Protein AF-A0A962NLF2-F1 (afdb_monomer_lite)

Structure (mmCIF, N/CA/C/O backbone):
data_AF-A0A962NLF2-F1
#
_entry.id   AF-A0A962NLF2-F1
#
loop_
_atom_site.group_PDB
_atom_site.id
_atom_site.type_symbol
_atom_site.label_atom_id
_atom_site.label_alt_id
_atom_site.label_comp_id
_atom_site.label_asym_id
_atom_site.label_entity_id
_atom_site.label_seq_id
_atom_site.pdbx_PDB_ins_code
_atom_site.Cartn_x
_atom_site.Cartn_y
_atom_site.Cartn_z
_atom_site.occupancy
_atom_site.B_iso_or_equiv
_atom_site.auth_seq_id
_atom_site.auth_comp_id
_atom_site.auth_asym_id
_atom_site.auth_atom_id
_atom_site.pdbx_PDB_model_num
ATOM 1 N N . MET A 1 1 ? 12.244 9.296 -23.357 1.00 50.72 1 MET A N 1
ATOM 2 C CA . MET A 1 1 ? 11.454 8.554 -22.353 1.00 50.72 1 MET A CA 1
ATOM 3 C C . MET A 1 1 ? 11.252 7.154 -22.885 1.00 50.72 1 MET A C 1
ATOM 5 O O . MET A 1 1 ? 10.639 7.015 -23.939 1.00 50.72 1 MET A O 1
ATOM 9 N N . ASP A 1 2 ? 11.816 6.161 -22.207 1.00 66.25 2 ASP A N 1
ATOM 10 C CA . ASP A 1 2 ? 11.702 4.762 -22.604 1.00 66.25 2 ASP A CA 1
ATOM 11 C C . ASP A 1 2 ? 10.253 4.263 -22.486 1.00 66.25 2 ASP A C 1
ATOM 13 O O . ASP A 1 2 ? 9.488 4.708 -21.622 1.00 66.25 2 ASP A O 1
ATOM 17 N N . SER A 1 3 ? 9.849 3.339 -23.365 1.00 72.44 3 SER A N 1
ATOM 18 C CA . SER A 1 3 ? 8.467 2.823 -23.416 1.00 72.44 3 SER A CA 1
ATOM 19 C C . SER A 1 3 ? 8.034 2.208 -22.077 1.00 72.44 3 SER A C 1
ATOM 21 O O . SER A 1 3 ? 6.890 2.361 -21.643 1.00 72.44 3 SER A O 1
ATOM 23 N N . LYS A 1 4 ? 8.978 1.577 -21.369 1.00 69.06 4 LYS A N 1
ATOM 24 C CA . LYS A 1 4 ? 8.746 0.964 -20.057 1.00 69.06 4 LYS A CA 1
ATOM 25 C C . LYS A 1 4 ? 8.544 2.006 -18.949 1.00 69.06 4 LYS A C 1
ATOM 27 O O . LYS A 1 4 ? 7.627 1.871 -18.143 1.00 69.06 4 LYS A O 1
ATOM 32 N N . THR A 1 5 ? 9.317 3.093 -18.959 1.00 70.62 5 THR A N 1
ATOM 33 C CA . THR A 1 5 ? 9.195 4.197 -17.992 1.00 70.62 5 THR A CA 1
ATOM 34 C C . THR A 1 5 ? 7.848 4.914 -18.122 1.00 70.62 5 THR A C 1
ATOM 36 O O . THR A 1 5 ? 7.247 5.306 -17.121 1.00 70.62 5 THR A O 1
ATOM 39 N N . ARG A 1 6 ? 7.324 5.031 -19.351 1.00 76.69 6 ARG A N 1
ATOM 40 C CA . ARG A 1 6 ? 5.988 5.591 -19.612 1.00 76.69 6 ARG A CA 1
ATOM 41 C C . ARG A 1 6 ? 4.871 4.730 -19.019 1.00 76.69 6 ARG A C 1
ATOM 43 O O . ARG A 1 6 ? 3.990 5.270 -18.357 1.00 76.69 6 ARG A O 1
ATOM 50 N N . LYS A 1 7 ? 4.940 3.406 -19.203 1.00 76.88 7 LYS A N 1
ATOM 51 C CA . LYS A 1 7 ? 3.970 2.461 -18.620 1.00 76.88 7 LYS A CA 1
ATOM 52 C C . LYS A 1 7 ? 3.957 2.526 -17.094 1.00 76.88 7 LYS A C 1
ATOM 54 O O . LYS A 1 7 ? 2.890 2.509 -16.492 1.00 76.88 7 LYS A O 1
ATOM 59 N N . LEU A 1 8 ? 5.127 2.667 -16.471 1.00 78.38 8 LEU A N 1
ATOM 60 C CA . LEU A 1 8 ? 5.245 2.809 -15.018 1.00 78.38 8 LEU A CA 1
ATOM 61 C C . LEU A 1 8 ? 4.597 4.108 -14.507 1.00 78.38 8 LEU A C 1
ATOM 63 O O . LEU A 1 8 ? 3.914 4.112 -13.483 1.00 78.38 8 LEU A O 1
ATOM 67 N N . ALA A 1 9 ? 4.781 5.214 -15.232 1.00 78.81 9 ALA A N 1
ATOM 68 C CA . ALA A 1 9 ? 4.158 6.494 -14.900 1.00 78.81 9 ALA A CA 1
ATOM 69 C C . ALA A 1 9 ? 2.624 6.450 -15.027 1.00 78.81 9 ALA A C 1
ATOM 71 O O . ALA A 1 9 ? 1.919 7.009 -14.188 1.00 78.81 9 ALA A O 1
ATOM 72 N N . GLU A 1 10 ? 2.107 5.758 -16.041 1.00 84.94 10 GLU A N 1
ATOM 73 C CA . GLU A 1 10 ? 0.670 5.554 -16.240 1.00 84.94 10 GLU A CA 1
ATOM 74 C C . GLU A 1 10 ? 0.067 4.650 -15.155 1.00 84.94 10 GLU A C 1
ATOM 76 O O . GLU A 1 10 ? -0.963 4.982 -14.565 1.00 84.94 10 GLU A O 1
ATOM 81 N N . LEU A 1 11 ? 0.757 3.558 -14.811 1.00 86.06 11 LEU A N 1
ATOM 82 C CA . LEU A 1 11 ? 0.365 2.668 -13.719 1.00 86.06 11 LEU A CA 1
ATOM 83 C C . LEU A 1 11 ? 0.293 3.424 -12.386 1.00 86.06 11 LEU A C 1
ATOM 85 O O . LEU A 1 11 ? -0.680 3.290 -11.648 1.00 86.06 11 LEU A O 1
ATOM 89 N N . LYS A 1 12 ? 1.265 4.304 -12.125 1.00 80.56 12 LYS A N 1
ATOM 90 C CA . LYS A 1 12 ? 1.256 5.188 -10.955 1.00 80.56 12 LYS A CA 1
ATOM 91 C C . LYS A 1 12 ? 0.021 6.093 -10.918 1.00 80.56 12 LYS A C 1
ATOM 93 O O . LYS A 1 12 ? -0.562 6.269 -9.850 1.00 80.56 12 LYS A O 1
ATOM 98 N N . GLY A 1 13 ? -0.373 6.672 -12.054 1.00 86.56 13 GLY A N 1
ATOM 99 C CA . GLY A 1 13 ? -1.591 7.483 -12.146 1.00 86.56 13 GLY A CA 1
ATOM 100 C C . GLY A 1 13 ? -2.831 6.689 -11.736 1.00 86.56 13 GLY A C 1
ATOM 101 O O . GLY A 1 13 ? -3.607 7.141 -10.897 1.00 86.56 13 GLY A O 1
ATOM 102 N N . ARG A 1 14 ? -2.945 5.455 -12.236 1.00 89.50 14 ARG A N 1
ATOM 103 C CA . ARG A 1 14 ? -4.051 4.540 -11.916 1.00 89.50 14 ARG A CA 1
ATOM 104 C C . ARG A 1 14 ? -4.060 4.099 -10.450 1.00 89.50 14 ARG A C 1
ATOM 106 O O . ARG A 1 14 ? -5.130 3.984 -9.862 1.00 89.50 14 ARG A O 1
ATOM 113 N N . MET A 1 15 ? -2.891 3.875 -9.845 1.00 86.00 15 MET A N 1
ATOM 114 C CA . MET A 1 15 ? -2.783 3.547 -8.415 1.00 86.00 15 MET A CA 1
ATOM 115 C C . MET A 1 15 ? -3.211 4.716 -7.529 1.00 86.00 15 MET A C 1
ATOM 117 O O . MET A 1 15 ? -3.928 4.514 -6.553 1.00 86.00 15 MET A O 1
ATOM 121 N N . LEU A 1 16 ? -2.809 5.943 -7.877 1.00 85.75 16 LEU A N 1
ATOM 122 C CA . LEU A 1 16 ? -3.240 7.143 -7.158 1.00 85.75 16 LEU A CA 1
ATOM 123 C C . LEU A 1 16 ? -4.753 7.341 -7.253 1.00 85.75 16 LEU A C 1
ATOM 125 O O . LEU A 1 16 ? -5.385 7.658 -6.252 1.00 85.75 16 LEU A O 1
ATOM 129 N N . GLU A 1 17 ? -5.335 7.119 -8.427 1.00 88.50 17 GLU A N 1
ATOM 130 C CA . GLU A 1 17 ? -6.782 7.193 -8.619 1.00 88.50 17 GLU A CA 1
ATOM 131 C C . GLU A 1 17 ? -7.523 6.135 -7.787 1.00 88.50 17 GLU A C 1
ATOM 133 O O . GLU A 1 17 ? -8.448 6.479 -7.053 1.00 88.50 17 GLU A O 1
ATOM 138 N N . ALA A 1 18 ? -7.065 4.876 -7.811 1.00 88.38 18 ALA A N 1
ATOM 139 C CA . ALA A 1 18 ? -7.634 3.802 -6.993 1.00 88.38 18 ALA A CA 1
ATOM 140 C C . ALA A 1 18 ? -7.528 4.100 -5.486 1.00 88.38 18 ALA A C 1
ATOM 142 O O . ALA A 1 18 ? -8.469 3.846 -4.736 1.00 88.38 18 ALA A O 1
ATOM 143 N N . PHE A 1 19 ? -6.413 4.689 -5.042 1.00 79.75 19 PHE A N 1
ATOM 144 C CA . PHE A 1 19 ? -6.232 5.121 -3.657 1.00 79.75 19 PHE A CA 1
ATOM 145 C C . PHE A 1 19 ? -7.211 6.240 -3.266 1.00 79.75 19 PHE A C 1
ATOM 147 O O . PHE A 1 19 ? -7.864 6.148 -2.229 1.00 79.75 19 PHE A O 1
ATOM 154 N N . GLN A 1 20 ? -7.364 7.269 -4.106 1.00 85.56 20 GLN A N 1
ATOM 155 C CA . GLN A 1 20 ? -8.303 8.373 -3.856 1.00 85.56 20 GLN A CA 1
ATOM 156 C C . GLN A 1 20 ? -9.761 7.900 -3.812 1.00 85.56 20 GLN A C 1
ATOM 158 O O . GLN A 1 20 ? -10.551 8.411 -3.021 1.00 85.56 20 GLN A O 1
ATOM 163 N N . GLN A 1 21 ? -10.109 6.902 -4.626 1.00 91.19 21 GLN A N 1
ATOM 164 C CA . GLN A 1 21 ? -11.448 6.310 -4.663 1.00 91.19 21 GLN A CA 1
ATOM 165 C C . GLN A 1 21 ? -11.666 5.201 -3.618 1.00 91.19 21 GLN A C 1
ATOM 167 O O . GLN A 1 21 ? -12.751 4.629 -3.562 1.00 91.19 21 GLN A O 1
ATOM 172 N N . GLN A 1 22 ? -10.671 4.910 -2.769 1.00 87.75 22 GLN A N 1
ATOM 173 C CA . GLN A 1 22 ? -10.718 3.840 -1.760 1.00 87.75 22 GLN A CA 1
ATOM 174 C C . GLN A 1 22 ? -11.000 2.448 -2.362 1.00 87.75 22 GLN A C 1
ATOM 176 O O . GLN A 1 22 ? -11.548 1.561 -1.706 1.00 87.75 22 GLN A O 1
ATOM 181 N N . GLU A 1 23 ? -10.602 2.229 -3.617 1.00 89.88 23 GLU A N 1
ATOM 182 C CA . GLU A 1 23 ? -10.766 0.962 -4.328 1.00 89.88 23 GLU A CA 1
ATOM 183 C C . GLU A 1 23 ? -9.636 -0.011 -3.948 1.00 89.88 23 GLU A C 1
ATOM 185 O O . GLU A 1 23 ? -8.753 -0.325 -4.747 1.00 89.88 23 GLU A O 1
ATOM 190 N N . TRP A 1 24 ? -9.642 -0.492 -2.701 1.00 85.19 24 TRP A N 1
ATOM 191 C CA . TRP A 1 24 ? -8.540 -1.274 -2.117 1.00 85.19 24 TRP A CA 1
ATOM 192 C C . TRP A 1 24 ? -8.174 -2.536 -2.906 1.00 85.19 24 TRP A C 1
ATOM 194 O O . TRP A 1 24 ? -6.998 -2.868 -3.031 1.00 85.19 24 TRP A O 1
ATOM 204 N N . GLN A 1 25 ? -9.169 -3.225 -3.466 1.00 87.44 25 GLN A N 1
ATOM 205 C CA . GLN A 1 25 ? -8.947 -4.434 -4.261 1.00 87.44 25 GLN A CA 1
ATOM 206 C C . GLN A 1 25 ? -8.227 -4.120 -5.578 1.00 87.44 25 GLN A C 1
ATOM 208 O O . GLN A 1 25 ? -7.233 -4.754 -5.918 1.00 87.44 25 GLN A O 1
ATOM 213 N N . LYS A 1 26 ? 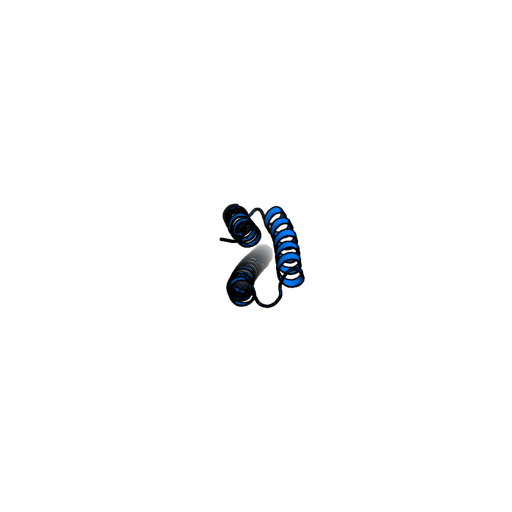-8.670 -3.066 -6.266 1.00 87.44 26 LYS A N 1
ATOM 214 C CA . LYS A 1 26 ? -8.037 -2.575 -7.491 1.00 87.44 26 LYS A CA 1
ATOM 215 C C . LYS A 1 26 ? -6.628 -2.057 -7.221 1.00 87.44 26 LYS A C 1
ATOM 217 O O . LYS A 1 26 ? -5.735 -2.257 -8.036 1.00 87.44 26 LYS A O 1
ATOM 222 N N . LEU A 1 27 ? -6.407 -1.416 -6.072 1.00 84.00 27 LEU A N 1
ATOM 223 C CA . LEU A 1 27 ? -5.077 -0.979 -5.656 1.00 84.00 27 LEU A CA 1
ATOM 224 C C . LEU A 1 27 ? -4.123 -2.171 -5.463 1.00 84.00 27 LEU A C 1
ATOM 226 O O . LEU A 1 27 ? -2.980 -2.092 -5.904 1.00 84.00 27 LEU A O 1
ATOM 230 N N . ALA A 1 28 ? -4.594 -3.273 -4.870 1.00 82.88 28 ALA A N 1
ATOM 231 C CA . ALA A 1 28 ? -3.805 -4.496 -4.705 1.00 82.88 28 ALA A CA 1
ATOM 232 C C . ALA A 1 28 ? -3.473 -5.172 -6.049 1.00 82.88 28 ALA A C 1
ATOM 234 O O . ALA A 1 28 ? -2.342 -5.597 -6.267 1.00 82.88 28 ALA A O 1
ATOM 235 N N . GLU A 1 29 ? -4.425 -5.217 -6.984 1.00 88.88 29 GLU A N 1
ATOM 236 C CA . GLU A 1 29 ? -4.176 -5.725 -8.342 1.00 88.88 29 GLU A CA 1
ATOM 237 C C . GLU A 1 29 ? -3.146 -4.866 -9.093 1.00 88.88 29 GLU A C 1
ATOM 239 O O . GLU A 1 29 ? -2.245 -5.386 -9.753 1.00 88.88 29 GLU A O 1
ATOM 244 N N . LEU A 1 30 ? -3.246 -3.539 -8.969 1.00 88.56 30 LEU A N 1
ATOM 245 C CA . LEU A 1 30 ? -2.298 -2.610 -9.583 1.00 88.56 30 LEU A CA 1
ATOM 246 C C . LEU A 1 30 ? -0.896 -2.691 -8.954 1.00 88.56 30 LEU A C 1
ATOM 248 O O . LEU A 1 30 ? 0.084 -2.494 -9.671 1.00 88.56 30 LEU A O 1
ATOM 252 N N . ASP A 1 31 ? -0.787 -2.998 -7.658 1.00 84.88 31 ASP A N 1
ATOM 253 C CA . ASP A 1 31 ? 0.493 -3.271 -6.989 1.00 84.88 31 ASP A CA 1
ATOM 254 C C . ASP A 1 31 ? 1.193 -4.502 -7.580 1.00 84.88 31 ASP A C 1
ATOM 256 O O . ASP A 1 31 ? 2.371 -4.430 -7.929 1.00 84.88 31 ASP A O 1
ATOM 260 N N . GLU A 1 32 ? 0.470 -5.608 -7.766 1.00 86.75 32 GLU A N 1
ATOM 261 C CA . GLU A 1 32 ? 1.043 -6.832 -8.339 1.00 86.75 32 GLU A CA 1
ATOM 262 C C . GLU A 1 32 ? 1.592 -6.583 -9.755 1.00 86.75 32 GLU A C 1
ATOM 264 O O . GLU A 1 32 ? 2.720 -6.958 -10.084 1.00 86.75 32 GLU A O 1
ATOM 269 N N . ILE A 1 33 ? 0.831 -5.847 -10.572 1.00 86.38 33 ILE A N 1
ATOM 270 C CA . ILE A 1 33 ? 1.251 -5.431 -11.917 1.00 86.38 33 ILE A CA 1
ATOM 271 C C . ILE A 1 33 ? 2.490 -4.525 -11.852 1.00 86.38 33 ILE A C 1
ATOM 273 O O . ILE A 1 33 ? 3.372 -4.614 -12.708 1.00 86.38 33 ILE A O 1
ATOM 277 N N . CYS A 1 34 ? 2.580 -3.657 -10.841 1.00 83.75 34 CYS A N 1
ATOM 278 C CA . CYS A 1 34 ? 3.718 -2.762 -10.647 1.00 83.75 34 CYS A CA 1
ATOM 279 C C . CYS A 1 34 ? 4.993 -3.543 -10.332 1.00 83.75 34 CYS A C 1
ATOM 281 O O . CYS A 1 34 ? 6.029 -3.299 -10.955 1.00 83.75 34 CYS A O 1
ATOM 283 N N . ARG A 1 35 ? 4.908 -4.511 -9.412 1.00 82.62 35 ARG A N 1
ATOM 284 C CA . ARG A 1 35 ? 6.035 -5.376 -9.043 1.00 82.62 35 ARG A CA 1
ATOM 285 C C . ARG A 1 35 ? 6.557 -6.156 -10.247 1.00 82.62 35 ARG A C 1
ATOM 287 O O . ARG A 1 35 ? 7.744 -6.055 -10.548 1.00 82.62 35 ARG A O 1
ATOM 294 N N . SER A 1 36 ? 5.670 -6.801 -11.003 1.00 83.75 36 SER A N 1
ATOM 295 C CA . SER A 1 36 ? 6.050 -7.526 -12.223 1.00 83.75 36 SER A CA 1
ATOM 296 C C . SER A 1 36 ? 6.684 -6.609 -13.280 1.00 83.75 36 SER A C 1
ATOM 298 O O . SER A 1 36 ? 7.723 -6.938 -13.850 1.00 83.75 36 SER A O 1
ATOM 300 N N . ALA A 1 37 ? 6.137 -5.407 -13.497 1.00 81.31 37 ALA A N 1
ATOM 301 C CA . ALA A 1 37 ? 6.711 -4.456 -14.447 1.00 81.31 37 ALA A CA 1
ATOM 302 C C . ALA A 1 37 ? 8.112 -3.971 -14.034 1.00 81.31 37 ALA A C 1
ATOM 304 O O . ALA A 1 37 ? 8.957 -3.728 -14.895 1.00 81.31 37 ALA A O 1
ATOM 305 N N . ILE A 1 38 ? 8.372 -3.817 -12.733 1.00 76.50 38 ILE A N 1
ATOM 306 C CA . ILE A 1 38 ? 9.694 -3.454 -12.209 1.00 76.50 38 ILE A CA 1
ATOM 307 C C . ILE A 1 38 ? 10.688 -4.600 -12.421 1.00 76.50 38 ILE A C 1
ATOM 309 O O . ILE A 1 38 ? 11.796 -4.350 -12.898 1.00 76.50 38 ILE A O 1
ATOM 313 N N . GLU A 1 39 ? 10.289 -5.839 -12.134 1.00 81.19 39 GLU A N 1
ATOM 314 C CA . GLU A 1 39 ? 11.106 -7.036 -12.373 1.00 81.19 39 GLU A CA 1
ATOM 315 C C . GLU A 1 39 ? 11.501 -7.165 -13.854 1.00 81.19 39 GLU A C 1
ATOM 317 O O . GLU A 1 39 ? 12.682 -7.334 -14.162 1.00 81.19 39 GLU A O 1
ATOM 322 N N . ASP A 1 40 ? 10.561 -6.944 -14.776 1.00 79.81 40 ASP A N 1
ATOM 323 C CA . ASP A 1 40 ? 10.797 -6.968 -16.228 1.00 79.81 40 ASP A CA 1
ATOM 324 C C . ASP A 1 40 ? 11.719 -5.844 -16.734 1.00 79.81 40 ASP A C 1
ATOM 326 O O . ASP A 1 40 ? 12.343 -5.953 -17.800 1.00 79.81 40 ASP A O 1
ATOM 330 N N . ILE A 1 41 ? 11.777 -4.707 -16.036 1.00 74.19 41 ILE A N 1
ATOM 331 C CA . ILE A 1 41 ? 12.710 -3.622 -16.373 1.00 74.19 41 ILE A CA 1
ATOM 332 C C . ILE A 1 41 ? 14.105 -3.969 -15.855 1.00 74.19 41 ILE A C 1
ATOM 334 O O . ILE A 1 41 ? 15.071 -3.820 -16.604 1.00 74.19 41 ILE A O 1
ATOM 338 N N . ILE A 1 42 ? 14.203 -4.471 -14.620 1.00 72.12 42 ILE A N 1
ATOM 339 C CA . ILE A 1 42 ? 15.468 -4.891 -14.000 1.00 72.12 42 ILE A CA 1
ATOM 340 C C . ILE A 1 42 ? 16.114 -6.028 -14.800 1.00 72.12 42 ILE A C 1
ATOM 342 O O . ILE A 1 42 ? 17.315 -5.985 -15.053 1.00 72.12 42 ILE A O 1
ATOM 346 N N . ALA A 1 43 ? 15.325 -7.015 -15.233 1.00 77.38 43 ALA A N 1
ATOM 347 C CA . ALA A 1 43 ? 15.809 -8.152 -16.012 1.00 77.38 43 ALA A CA 1
ATOM 348 C C . ALA A 1 43 ? 16.306 -7.761 -17.415 1.00 77.38 43 ALA A C 1
ATOM 350 O O . ALA A 1 43 ? 17.167 -8.438 -17.972 1.00 77.38 43 ALA A O 1
ATOM 351 N N . ALA A 1 44 ? 15.769 -6.683 -17.995 1.00 74.25 44 ALA A N 1
ATOM 352 C CA . ALA A 1 44 ? 16.106 -6.266 -19.353 1.00 74.25 44 ALA A CA 1
ATOM 353 C C . ALA A 1 44 ? 17.407 -5.454 -19.443 1.00 74.25 44 ALA A C 1
ATOM 355 O O . ALA A 1 44 ? 18.138 -5.613 -20.416 1.00 74.25 44 ALA A O 1
ATOM 356 N N . ASP A 1 45 ? 17.690 -4.587 -18.468 1.00 68.38 45 ASP A N 1
ATOM 357 C CA . ASP A 1 45 ? 18.968 -3.872 -18.375 1.00 68.38 45 ASP A CA 1
ATOM 358 C C . ASP A 1 45 ? 19.203 -3.347 -16.939 1.00 68.38 45 ASP A C 1
ATOM 360 O O . ASP A 1 45 ? 18.624 -2.322 -16.548 1.00 68.38 45 ASP A O 1
ATOM 364 N N . PRO A 1 46 ? 20.056 -4.019 -16.143 1.00 63.81 46 PRO A N 1
ATOM 365 C CA . PRO A 1 46 ? 20.276 -3.680 -14.740 1.00 63.81 46 PRO A CA 1
ATOM 366 C C . PRO A 1 46 ? 20.926 -2.314 -14.500 1.00 63.81 46 PRO A C 1
ATOM 368 O O . PRO A 1 46 ? 20.785 -1.779 -13.402 1.00 63.81 46 PRO A O 1
ATOM 371 N N . GLN A 1 47 ? 21.672 -1.756 -15.464 1.00 63.56 47 GLN A N 1
ATOM 372 C CA . GLN A 1 47 ? 22.488 -0.555 -15.232 1.00 63.56 47 GLN A CA 1
ATOM 373 C C . GLN A 1 47 ? 21.860 0.729 -15.773 1.00 63.56 47 GLN A C 1
ATOM 375 O O . GLN A 1 47 ? 21.946 1.763 -15.110 1.00 63.56 47 GLN A O 1
ATOM 380 N N . THR A 1 48 ? 21.180 0.677 -16.919 1.00 61.06 48 THR A N 1
ATOM 381 C CA . THR A 1 48 ? 20.690 1.896 -17.588 1.00 61.06 48 THR A CA 1
ATOM 382 C C . THR A 1 48 ? 19.474 2.518 -16.890 1.00 61.06 48 THR A C 1
ATOM 384 O O . THR A 1 48 ? 19.293 3.731 -16.928 1.00 61.06 48 THR A O 1
ATOM 387 N N . ASN A 1 49 ? 18.677 1.721 -16.164 1.00 61.19 49 ASN A N 1
ATOM 388 C CA . ASN A 1 49 ? 17.437 2.180 -15.519 1.00 61.19 49 ASN A CA 1
ATOM 389 C C . ASN A 1 49 ? 17.488 2.201 -13.982 1.00 61.19 49 ASN A C 1
ATOM 391 O O . ASN A 1 49 ? 16.499 2.545 -13.332 1.00 61.19 49 ASN A O 1
ATOM 395 N N . PHE A 1 50 ? 18.628 1.857 -13.375 1.00 68.06 50 PHE A N 1
ATOM 396 C CA . PHE A 1 50 ? 18.724 1.612 -11.933 1.00 68.06 50 PHE A CA 1
ATOM 397 C C . PHE A 1 50 ? 18.378 2.841 -11.084 1.00 68.06 50 PHE A C 1
ATOM 399 O O . PHE A 1 50 ? 17.680 2.734 -10.078 1.00 68.06 50 PHE A O 1
ATOM 406 N N . HIS A 1 51 ? 18.842 4.027 -11.486 1.00 65.75 51 HIS A N 1
ATOM 407 C CA . HIS A 1 51 ? 18.620 5.255 -10.722 1.00 65.75 51 HIS A CA 1
ATOM 408 C C . HIS A 1 51 ? 17.155 5.723 -10.787 1.00 65.75 51 HIS A C 1
ATOM 410 O O . HIS A 1 51 ? 16.580 6.108 -9.766 1.00 65.75 51 HIS A O 1
ATOM 416 N N . GLU A 1 52 ? 16.525 5.647 -11.963 1.00 66.69 52 GLU A N 1
ATOM 417 C CA . GLU A 1 52 ? 15.106 5.982 -12.136 1.00 66.69 52 GLU A CA 1
ATOM 418 C C . GLU A 1 52 ? 14.195 4.964 -11.441 1.00 66.69 52 GLU A C 1
ATOM 420 O O . GLU A 1 52 ? 13.285 5.365 -10.710 1.00 66.69 52 GLU A O 1
ATOM 425 N N . LEU A 1 53 ? 14.485 3.664 -11.569 1.00 68.69 53 LEU A N 1
ATOM 426 C CA . LEU A 1 53 ? 13.768 2.603 -10.861 1.00 68.69 53 LEU A CA 1
ATOM 427 C C . LEU A 1 53 ? 13.885 2.753 -9.348 1.00 68.69 53 LEU A C 1
ATOM 429 O O . LEU A 1 53 ? 12.873 2.708 -8.656 1.00 68.69 53 LEU A O 1
ATOM 433 N N . ARG A 1 54 ? 15.089 2.998 -8.820 1.00 71.00 54 ARG A N 1
ATOM 434 C CA . ARG A 1 54 ? 15.314 3.184 -7.379 1.00 71.00 54 ARG A CA 1
ATOM 435 C C . ARG A 1 54 ? 14.560 4.397 -6.837 1.00 71.00 54 ARG A C 1
ATOM 437 O O . ARG A 1 54 ? 13.985 4.327 -5.751 1.00 71.00 54 ARG A O 1
ATOM 444 N N . GLY A 1 55 ? 14.518 5.492 -7.596 1.00 73.38 55 GLY A N 1
ATOM 445 C CA . GLY A 1 55 ? 13.721 6.668 -7.246 1.00 73.38 55 GLY A CA 1
ATOM 446 C C . GLY A 1 55 ? 12.217 6.380 -7.213 1.00 73.38 55 GLY A C 1
ATOM 447 O O . GLY A 1 55 ? 11.494 6.949 -6.393 1.00 73.38 55 GLY A O 1
ATOM 448 N N . LEU A 1 56 ? 11.742 5.482 -8.075 1.00 74.31 56 LEU A N 1
ATOM 449 C CA . LEU A 1 56 ? 10.337 5.094 -8.148 1.00 74.31 56 LEU A CA 1
ATOM 450 C C . LEU A 1 56 ? 9.955 4.086 -7.053 1.00 74.31 56 LEU A C 1
ATOM 452 O O . LEU A 1 56 ? 8.926 4.261 -6.406 1.00 74.31 56 LEU A O 1
ATOM 456 N N . LEU A 1 57 ? 10.835 3.128 -6.758 1.00 76.50 57 LEU A N 1
ATOM 457 C CA . LEU A 1 57 ? 10.715 2.164 -5.657 1.00 76.50 57 LEU A CA 1
ATOM 458 C C . LEU A 1 57 ? 10.712 2.851 -4.286 1.00 76.50 57 LEU A C 1
ATOM 460 O O . LEU A 1 57 ? 9.921 2.506 -3.415 1.00 76.50 57 LEU A O 1
ATOM 464 N N . SER A 1 58 ? 11.541 3.881 -4.105 1.00 75.88 58 SER A N 1
ATOM 465 C CA . SER A 1 58 ? 11.553 4.673 -2.869 1.00 75.88 58 SER A CA 1
ATOM 466 C C . SER A 1 58 ? 10.209 5.375 -2.629 1.00 75.88 58 SER A C 1
ATOM 468 O O . SER A 1 58 ? 9.642 5.310 -1.538 1.00 75.88 58 SER A O 1
ATOM 470 N N . LYS A 1 59 ? 9.632 5.969 -3.685 1.00 78.50 59 LYS A N 1
ATOM 471 C CA . LYS A 1 59 ? 8.287 6.569 -3.627 1.00 78.50 59 LYS A CA 1
ATOM 472 C C . LYS A 1 59 ? 7.208 5.519 -3.365 1.00 78.50 59 LYS A C 1
ATOM 474 O O . LYS A 1 59 ? 6.222 5.822 -2.700 1.00 78.50 59 LYS A O 1
ATOM 479 N N . TYR A 1 60 ? 7.403 4.301 -3.864 1.00 77.38 60 TYR A N 1
ATOM 480 C CA . TYR A 1 60 ? 6.493 3.186 -3.648 1.00 77.38 60 TYR A CA 1
ATOM 481 C C . TYR A 1 60 ? 6.447 2.744 -2.182 1.00 77.38 60 TYR A C 1
ATOM 483 O O . TYR A 1 60 ? 5.378 2.693 -1.578 1.00 77.38 60 TYR A O 1
ATOM 491 N N . HIS A 1 61 ? 7.615 2.535 -1.574 1.00 77.25 61 HIS A N 1
ATOM 492 C CA . HIS A 1 61 ? 7.716 2.235 -0.147 1.00 77.25 61 HIS A CA 1
ATOM 493 C C . HIS A 1 61 ? 7.127 3.338 0.731 1.00 77.25 61 HIS A C 1
ATOM 495 O O . HIS A 1 61 ? 6.494 3.042 1.743 1.00 77.25 61 HIS A O 1
ATOM 501 N N . GLN A 1 62 ? 7.294 4.602 0.341 1.00 81.75 62 GLN A N 1
ATOM 502 C CA . GLN A 1 62 ? 6.687 5.708 1.071 1.00 81.75 62 GLN A CA 1
ATOM 503 C C . GLN A 1 62 ? 5.152 5.651 1.016 1.00 81.75 62 GLN A C 1
ATOM 505 O O . GLN A 1 62 ? 4.507 5.769 2.054 1.00 81.75 62 GLN A O 1
ATOM 510 N N . LEU A 1 63 ? 4.573 5.390 -0.162 1.00 78.38 63 LEU A N 1
ATOM 511 C CA . LEU A 1 63 ? 3.124 5.252 -0.328 1.00 78.38 63 LEU A CA 1
ATOM 512 C C . LEU A 1 63 ? 2.558 4.093 0.511 1.00 78.38 63 LEU A C 1
ATOM 514 O O . LEU A 1 63 ? 1.533 4.259 1.171 1.00 78.38 63 LEU A O 1
ATOM 518 N N . ILE A 1 64 ? 3.240 2.942 0.523 1.00 81.06 64 ILE A N 1
ATOM 519 C CA . ILE A 1 64 ? 2.854 1.790 1.353 1.00 81.06 64 ILE A CA 1
ATOM 520 C C . ILE A 1 64 ? 2.903 2.160 2.834 1.00 81.06 64 ILE A C 1
ATOM 522 O O . ILE A 1 64 ? 1.932 1.927 3.550 1.00 81.06 64 ILE A O 1
ATOM 526 N N . SER A 1 65 ? 3.996 2.778 3.287 1.00 81.12 65 SER A N 1
ATOM 527 C CA . SER A 1 65 ? 4.142 3.188 4.687 1.00 81.12 65 SER A CA 1
ATOM 528 C C . SER A 1 65 ? 3.020 4.133 5.121 1.00 81.12 65 SER A C 1
ATOM 530 O O . SER A 1 65 ? 2.490 4.012 6.227 1.00 81.12 65 SER A O 1
ATOM 532 N N . ASP A 1 66 ? 2.611 5.050 4.248 1.00 81.62 66 ASP A N 1
ATOM 533 C CA . ASP A 1 66 ? 1.523 5.978 4.544 1.00 81.62 66 ASP A CA 1
ATOM 534 C C . ASP A 1 66 ? 0.151 5.278 4.556 1.00 81.62 66 ASP A C 1
ATOM 536 O O . ASP A 1 66 ? -0.664 5.551 5.444 1.00 81.62 66 ASP A O 1
ATOM 540 N N . CYS A 1 67 ? -0.083 4.303 3.667 1.00 77.12 67 CYS A N 1
ATOM 541 C CA . CYS A 1 67 ? -1.270 3.441 3.720 1.00 77.12 67 CYS A CA 1
ATOM 542 C C . CYS A 1 67 ? -1.330 2.622 5.023 1.00 77.12 67 CYS A C 1
ATOM 544 O O . CYS A 1 67 ? -2.388 2.502 5.646 1.00 77.12 67 CYS A O 1
ATOM 546 N N . GLU A 1 68 ? -0.199 2.076 5.477 1.00 80.62 68 GLU A N 1
ATOM 547 C CA . GLU A 1 68 ? -0.122 1.304 6.721 1.00 80.62 68 GLU A CA 1
ATOM 548 C C . GLU A 1 68 ? -0.422 2.155 7.957 1.00 80.62 68 GLU A C 1
ATOM 550 O O . GLU A 1 68 ? -1.182 1.719 8.829 1.00 80.62 68 GLU A O 1
ATOM 555 N N . LYS A 1 69 ? 0.102 3.385 8.009 1.00 86.81 69 LYS A N 1
ATOM 556 C CA . LYS A 1 69 ? -0.211 4.347 9.077 1.00 86.81 69 LYS A CA 1
ATOM 557 C C . LYS A 1 69 ? -1.697 4.687 9.105 1.00 86.81 69 LYS A C 1
ATOM 559 O O . LYS A 1 69 ? -2.295 4.710 10.180 1.00 86.81 69 LYS A O 1
ATOM 564 N N . GLN A 1 70 ? -2.315 4.912 7.942 1.00 81.44 70 GLN A N 1
ATOM 565 C CA . GLN A 1 70 ? -3.760 5.142 7.872 1.00 81.44 70 GLN A CA 1
ATOM 566 C C . GLN A 1 70 ? -4.542 3.941 8.407 1.00 81.44 70 GLN A C 1
ATOM 568 O O . GLN A 1 70 ? -5.436 4.111 9.237 1.00 81.44 70 GLN A O 1
ATOM 573 N N . ARG A 1 71 ? -4.171 2.718 8.012 1.00 84.75 71 ARG A N 1
ATOM 574 C CA . ARG A 1 71 ? -4.800 1.491 8.520 1.00 84.75 71 ARG A CA 1
ATOM 575 C C . ARG A 1 71 ? -4.688 1.372 10.043 1.00 84.75 71 ARG A C 1
ATOM 577 O O . ARG A 1 71 ? -5.671 1.016 10.692 1.00 84.75 71 ARG A O 1
ATOM 584 N N . GLN A 1 72 ? -3.524 1.674 10.618 1.00 80.19 72 GLN A N 1
ATOM 585 C CA . GLN A 1 72 ? -3.334 1.686 12.073 1.00 80.19 72 GLN A CA 1
ATOM 586 C C . GLN A 1 72 ? -4.201 2.742 12.757 1.00 80.19 72 GLN A C 1
ATOM 588 O O . GLN A 1 72 ? -4.888 2.413 13.722 1.00 80.19 72 GLN A O 1
ATOM 593 N N . SER A 1 73 ? -4.265 3.959 12.213 1.00 87.50 73 SER A N 1
ATOM 594 C CA . SER A 1 73 ? -5.139 5.009 12.744 1.00 87.50 73 SER A CA 1
ATOM 595 C C . SER A 1 73 ? -6.613 4.588 12.739 1.00 87.50 73 SER A C 1
ATOM 597 O O . SER A 1 73 ? -7.311 4.760 13.739 1.00 87.50 73 SER A O 1
ATOM 599 N N . TYR A 1 74 ? -7.094 3.968 11.657 1.00 81.69 74 TYR A N 1
ATOM 600 C CA . TYR A 1 74 ? -8.454 3.425 11.613 1.00 81.69 74 TYR A CA 1
ATOM 601 C C . TYR A 1 74 ? -8.668 2.311 12.645 1.00 81.69 74 TYR A C 1
ATOM 603 O O . TYR A 1 74 ? -9.693 2.294 13.330 1.00 81.69 74 TYR A O 1
ATOM 611 N N . ALA A 1 75 ? -7.711 1.392 12.798 1.00 85.69 75 ALA A N 1
ATOM 612 C CA . ALA A 1 75 ? -7.799 0.318 13.785 1.00 85.69 75 ALA A CA 1
ATOM 613 C C . ALA A 1 75 ? -7.866 0.861 15.226 1.00 85.69 75 ALA A C 1
ATOM 615 O O . ALA A 1 75 ? -8.681 0.394 16.029 1.00 85.69 75 ALA A O 1
ATOM 616 N N . GLU A 1 76 ? -7.070 1.884 15.540 1.00 88.12 76 GLU A N 1
ATOM 617 C CA . GLU A 1 76 ? -7.107 2.580 16.827 1.00 88.12 76 GLU A CA 1
ATOM 618 C C . GLU A 1 76 ? -8.464 3.242 17.067 1.00 88.12 76 GLU A C 1
ATOM 620 O O . GLU A 1 76 ? -9.080 3.003 18.109 1.00 88.12 76 GLU A O 1
ATOM 625 N N . GLN A 1 77 ? -8.986 3.985 16.089 1.00 86.31 77 GLN A N 1
ATOM 626 C CA . GLN A 1 77 ? -10.301 4.628 16.185 1.00 86.31 77 GLN A CA 1
ATOM 627 C C . GLN A 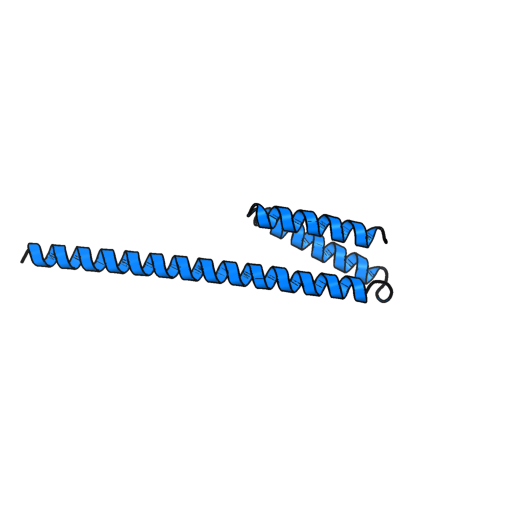1 77 ? -11.418 3.608 16.447 1.00 8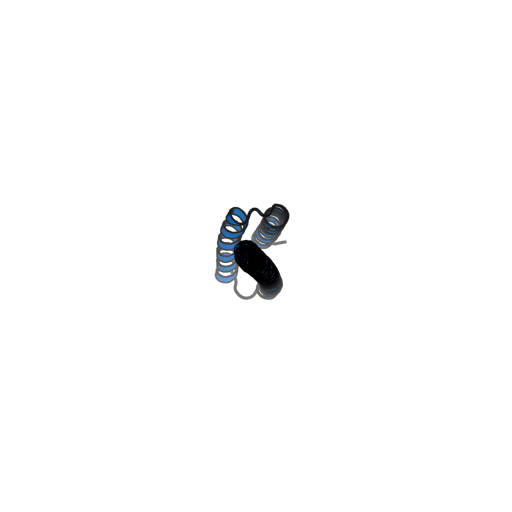6.31 77 GLN A C 1
ATOM 629 O O . GLN A 1 77 ? -12.242 3.790 17.348 1.00 86.31 77 GLN A O 1
ATOM 634 N N . VAL A 1 78 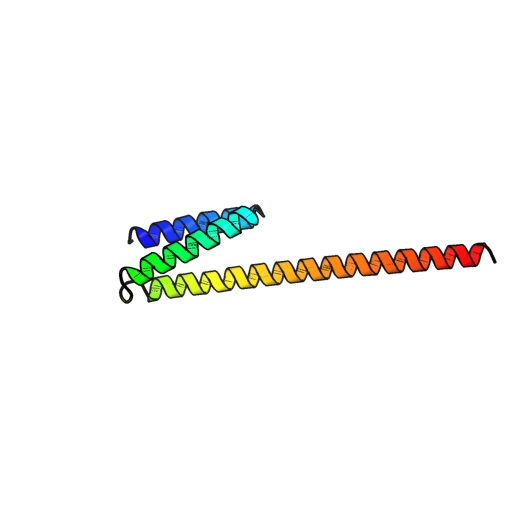? -11.413 2.480 15.730 1.00 88.62 78 VAL A N 1
ATOM 635 C CA . VAL A 1 78 ? -12.374 1.388 15.951 1.00 88.62 78 VAL A CA 1
ATOM 636 C C . VAL A 1 78 ? -12.234 0.800 17.358 1.00 88.62 78 VAL A C 1
ATOM 638 O O . VAL A 1 78 ? -13.241 0.492 18.003 1.00 88.62 78 VAL A O 1
ATOM 641 N N . SER A 1 79 ? -11.009 0.655 17.867 1.00 86.19 79 SER A N 1
ATOM 642 C CA . SER A 1 79 ? -10.772 0.151 19.223 1.00 86.19 79 SER A CA 1
ATOM 643 C C . SER A 1 79 ? -11.326 1.094 20.301 1.00 86.19 79 SER A C 1
ATOM 645 O O . SER A 1 79 ? -11.952 0.627 21.258 1.00 86.19 79 SER A O 1
ATOM 647 N N . VAL A 1 80 ? -11.181 2.411 20.114 1.00 88.25 80 VAL A N 1
ATOM 648 C CA . VAL A 1 80 ? -11.718 3.436 21.020 1.00 88.25 80 VAL A CA 1
ATOM 649 C C . VAL A 1 80 ? -13.242 3.393 21.024 1.00 88.25 80 VAL A C 1
ATOM 651 O O . VAL A 1 80 ? -13.841 3.300 22.095 1.00 88.25 80 VAL A O 1
ATOM 654 N N . LEU A 1 81 ? -13.873 3.359 19.846 1.00 87.25 81 LEU A N 1
ATOM 655 C CA . LEU A 1 81 ? -15.331 3.263 19.725 1.00 87.25 81 LEU A CA 1
ATOM 656 C C . LEU A 1 81 ? -15.881 2.003 20.408 1.00 87.25 81 LEU A C 1
ATOM 658 O O . LEU A 1 81 ? -16.887 2.060 21.119 1.00 87.25 81 LEU A O 1
ATOM 662 N N . ARG A 1 82 ? -15.202 0.858 20.251 1.00 82.69 82 ARG A N 1
ATOM 663 C CA . ARG A 1 82 ? -15.576 -0.384 20.947 1.00 82.69 82 ARG A CA 1
ATOM 664 C C . ARG A 1 82 ? -15.485 -0.230 22.464 1.00 82.69 82 ARG A C 1
ATOM 666 O O . ARG A 1 82 ? -16.420 -0.626 23.156 1.00 82.69 82 ARG A O 1
ATOM 673 N N . ARG A 1 83 ? -14.406 0.364 22.986 1.00 82.56 83 ARG A N 1
ATOM 674 C CA . ARG A 1 83 ? -14.242 0.600 24.433 1.00 82.56 83 ARG A CA 1
ATOM 675 C C . ARG A 1 83 ? -15.319 1.529 24.987 1.00 82.56 83 ARG A C 1
ATOM 677 O O . ARG A 1 83 ? -15.933 1.184 25.994 1.00 82.56 83 ARG A O 1
ATOM 684 N N . GLN A 1 84 ? -15.593 2.645 24.314 1.00 84.25 84 GLN A N 1
ATOM 685 C CA . GLN A 1 84 ? -16.643 3.589 24.715 1.00 84.25 84 GLN A CA 1
ATOM 686 C C . GLN A 1 84 ? -18.015 2.911 24.773 1.00 84.25 84 GLN A C 1
ATOM 688 O O . GLN A 1 84 ? -18.740 3.051 25.758 1.00 84.25 84 GLN A O 1
ATOM 693 N N . ARG A 1 85 ? -18.347 2.095 23.766 1.00 83.31 85 ARG A N 1
ATOM 694 C CA . ARG A 1 85 ? -19.613 1.352 23.732 1.00 83.31 85 ARG A CA 1
ATOM 695 C C . ARG A 1 85 ? -19.727 0.336 24.872 1.00 83.31 85 ARG A C 1
ATOM 697 O O . ARG A 1 85 ? -20.802 0.184 25.449 1.00 83.31 85 ARG A O 1
ATOM 704 N N . THR A 1 86 ? -18.639 -0.352 25.214 1.00 82.50 86 THR A N 1
ATOM 705 C CA . THR A 1 86 ? -18.610 -1.284 26.353 1.00 82.50 86 THR A CA 1
ATOM 706 C C . THR A 1 86 ? -18.788 -0.553 27.685 1.00 82.50 86 THR A C 1
ATOM 708 O O . THR A 1 86 ? -19.561 -1.010 28.523 1.00 82.50 86 THR A O 1
ATOM 711 N N . GLN A 1 87 ? -18.142 0.602 27.867 1.00 81.56 87 GLN A N 1
ATOM 712 C CA . GLN A 1 87 ? -18.286 1.423 29.076 1.00 81.56 87 GLN A CA 1
ATOM 713 C C . GLN A 1 87 ? -19.711 1.965 29.241 1.00 81.56 87 GLN A C 1
ATOM 715 O O . GLN A 1 87 ? -20.280 1.856 30.323 1.00 81.56 87 GLN A O 1
ATOM 720 N N . GLN A 1 88 ? -20.324 2.467 28.163 1.00 82.19 88 GLN A N 1
ATOM 721 C CA . GLN A 1 88 ? -21.724 2.908 28.180 1.00 82.19 88 GLN A CA 1
ATOM 722 C C . GLN A 1 88 ? -22.678 1.775 28.576 1.00 82.19 88 GLN A C 1
ATOM 724 O O . GLN A 1 88 ? -23.573 1.984 29.392 1.00 82.19 88 GLN A O 1
ATOM 729 N N . ARG A 1 89 ? -22.463 0.560 28.050 1.00 83.25 89 ARG A N 1
ATOM 730 C CA . ARG A 1 89 ? -23.257 -0.619 28.429 1.00 83.25 89 ARG A CA 1
ATOM 731 C C . ARG A 1 89 ? -23.094 -0.973 29.906 1.00 83.25 89 ARG A C 1
ATOM 733 O O . ARG A 1 89 ? -24.099 -1.163 30.585 1.00 83.25 89 ARG A O 1
ATOM 740 N N . ALA A 1 90 ? -21.861 -1.020 30.409 1.00 82.25 90 ALA A N 1
ATOM 741 C CA . ALA A 1 90 ? -21.591 -1.311 31.818 1.00 82.25 90 ALA A CA 1
ATOM 742 C C . ALA A 1 90 ? -22.249 -0.281 32.753 1.00 82.25 90 ALA A C 1
ATOM 744 O O . ALA A 1 90 ? -22.902 -0.662 33.722 1.00 82.25 90 ALA A O 1
ATOM 745 N N . TYR A 1 91 ? -22.162 1.006 32.409 1.00 76.25 91 TYR A N 1
ATOM 746 C CA . TYR A 1 91 ? -22.808 2.084 33.156 1.00 76.25 91 TYR A CA 1
ATOM 747 C C . TYR A 1 91 ? -24.339 1.961 33.152 1.00 76.25 91 TYR A C 1
ATOM 749 O O . TYR A 1 91 ? -24.971 2.043 34.204 1.00 76.25 91 TYR A O 1
ATOM 757 N N . SER A 1 92 ? -24.946 1.684 31.991 1.00 81.62 92 SER A N 1
ATOM 758 C CA . SER A 1 92 ? -26.399 1.474 31.899 1.00 81.62 92 SER A CA 1
ATOM 759 C C . SER A 1 92 ? -26.883 0.270 32.717 1.00 81.62 92 SER A C 1
ATOM 761 O O . SER A 1 92 ? -27.933 0.345 33.352 1.00 81.62 92 SER A O 1
ATOM 763 N N . ALA A 1 93 ? -26.093 -0.808 32.772 1.00 78.75 93 ALA A N 1
ATOM 764 C CA . ALA A 1 93 ? -26.402 -1.985 33.579 1.00 78.75 93 ALA A CA 1
ATOM 765 C C . ALA A 1 93 ? -26.288 -1.698 35.088 1.00 78.75 93 ALA A C 1
ATOM 767 O O . ALA A 1 93 ? -27.133 -2.142 35.862 1.00 78.75 93 ALA A O 1
ATOM 768 N N . GLN A 1 94 ? -25.285 -0.918 35.512 1.00 78.75 94 GLN A N 1
ATOM 769 C CA . GLN A 1 94 ? -25.165 -0.464 36.903 1.00 78.75 94 GLN A CA 1
ATOM 770 C C . GLN A 1 94 ? -26.344 0.413 37.333 1.00 78.75 94 GLN A C 1
ATOM 772 O O . GLN A 1 94 ? -26.909 0.176 38.399 1.00 78.75 94 GLN A O 1
ATOM 777 N N . LEU A 1 95 ? -26.755 1.369 36.494 1.00 76.00 95 LEU A N 1
ATOM 778 C CA . LEU A 1 95 ? -27.918 2.217 36.767 1.00 76.00 95 LEU A CA 1
ATOM 779 C C . LEU A 1 95 ? -29.213 1.403 36.912 1.00 76.00 95 LEU A C 1
ATOM 781 O O . LEU A 1 95 ? -30.005 1.665 37.817 1.00 76.00 95 LEU A O 1
ATOM 785 N N . GLN A 1 96 ? -29.420 0.390 36.065 1.00 72.00 96 GLN A N 1
ATOM 786 C CA . GLN A 1 96 ? -30.583 -0.495 36.175 1.00 72.00 96 GLN A CA 1
ATOM 787 C C . GLN A 1 96 ? -30.585 -1.310 37.474 1.00 72.00 96 GLN A C 1
ATOM 789 O O . GLN 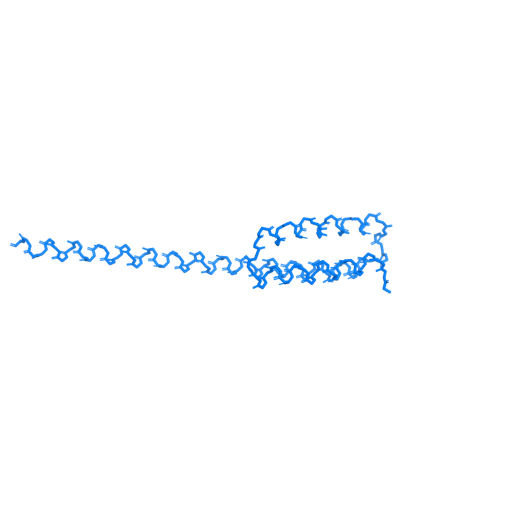A 1 96 ? -31.636 -1.439 38.091 1.00 72.00 96 GLN A O 1
ATOM 794 N N . MET A 1 97 ? -29.434 -1.810 37.934 1.00 68.44 97 MET A N 1
ATOM 795 C CA . MET A 1 97 ? -29.358 -2.534 39.213 1.00 68.44 97 MET A CA 1
ATOM 796 C C . MET A 1 97 ? -29.630 -1.627 40.422 1.00 68.44 97 MET A C 1
ATOM 798 O O . MET A 1 97 ? -30.280 -2.060 41.371 1.00 68.44 97 MET A O 1
ATOM 802 N N . SER A 1 98 ? -29.201 -0.361 40.378 1.00 65.62 98 SER A N 1
ATOM 803 C CA . SER A 1 98 ? -29.457 0.606 41.458 1.00 65.62 98 SER A CA 1
ATOM 804 C C . SER A 1 98 ? -30.907 1.092 41.561 1.00 65.62 98 SER A C 1
ATOM 806 O O . SER A 1 98 ? -31.279 1.631 42.591 1.00 65.62 98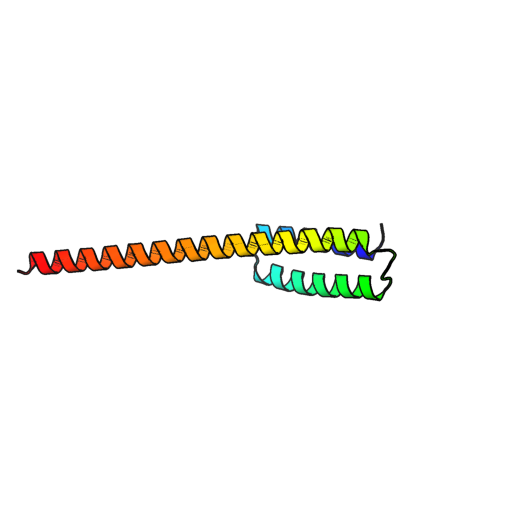 SER A O 1
ATOM 808 N N . LEU A 1 99 ? -31.720 0.921 40.513 1.00 63.91 99 LEU A N 1
ATOM 809 C CA . LEU A 1 99 ? -33.144 1.297 40.509 1.00 63.91 99 LEU A CA 1
ATOM 810 C C . LEU A 1 99 ? -34.074 0.157 40.957 1.00 63.91 99 LEU A C 1
ATOM 812 O O . LEU A 1 99 ? -35.265 0.381 41.149 1.00 63.91 99 LEU A O 1
ATOM 816 N N . VAL A 1 100 ? -33.543 -1.063 41.073 1.00 61.12 100 VAL A N 1
ATOM 817 C CA . VAL A 1 100 ? -34.285 -2.284 41.442 1.00 61.12 100 VAL A CA 1
ATOM 818 C C . VAL A 1 100 ? -33.960 -2.734 42.881 1.00 61.12 100 VAL A C 1
ATOM 820 O O . VAL A 1 100 ? -34.560 -3.686 43.374 1.00 61.12 100 VAL A O 1
ATOM 823 N N . SER A 1 101 ? -33.038 -2.039 43.561 1.00 51.69 101 SER A N 1
ATOM 824 C CA . SER A 1 101 ? -32.662 -2.245 44.972 1.00 51.69 101 SER A CA 1
ATOM 825 C C . SER A 1 101 ? -33.304 -1.185 45.860 1.00 51.69 101 SER A C 1
ATOM 827 O O . SER A 1 101 ? -33.669 -1.528 47.003 1.00 51.69 101 SER A O 1
#

Radius of gyration: 23.56 Å; chains: 1; bounding box: 57×17×68 Å

pLDDT: mean 78.85, std 8.45, range [50.72, 91.19]

Foldseek 3Di:
DDPLVVVLVVLVVVLVVCVVVVVVVSNVVSVVVNVVSLVVVCVVPVPPCVVVSVVSVVVVVVVVVVVVVVVVVVVVVVVVVVVVVVVVVVVVVVVVVVVVD

Secondary structure (DSSP, 8-state):
--HHHHHHHHHHHHHHHHHHTT-HHHHHHHHHHHHHHHHHHHHH-TTTSHHHHHHHHHHHHHHHHHHHHHHHHHHHHHHHHHHHHHHHHHHHHHHHHHT--

Sequence (101 aa):
MDSKTRKLAELKGRMLEAFQQQEWQKLAELDEICRSAIEDIIAADPQTNFHELRGLLSKYHQLISDCEKQRQSYAEQVSVLRRQRTQQRAYSAQLQMSLVS